Protein AF-A0A0R3Q7Y6-F1 (afdb_monomer)

InterPro domains:
  IPR000421 Coagulation factor 5/8, C-terminal domain [PS50022] (74-168)
  IPR008211 Laminin, N-terminal [PF00055] (46-168)
  IPR008211 Laminin, N-terminal [PS51117] (42-168)
  IPR008211 Laminin, N-terminal [SM00136] (40-168)
  IPR008979 Galactose-binding-like domain superfamily [SSF49785] (91-165)
  IPR050440 Laminin/Netrin Extracellular Matrix [PTHR10574] (34-168)

Foldseek 3Di:
DVVVVVVVVVVVVVVVVVVCQVPPDADPDDPPDDPQADPVRHGDDDDGDDDPLLAQFQKDKPFFAQPVHKAKDWFFDQDPVRDTDIDIDIAHCVDPVRHQDSSLQRYDADPVDRGHTDGHDDPDPPDDMDIDTFSVDDDDDPDDDGDDPGDDDPDDDDDDDPPRPPHD

Mean predicted aligned error: 10.32 Å

Structure (mmCIF, N/CA/C/O backbone):
data_AF-A0A0R3Q7Y6-F1
#
_entry.id   AF-A0A0R3Q7Y6-F1
#
loop_
_atom_site.group_PDB
_atom_site.id
_atom_site.type_symbol
_atom_site.label_atom_id
_atom_site.label_alt_id
_atom_site.label_comp_id
_atom_site.label_asym_id
_atom_site.label_entity_id
_atom_site.label_seq_id
_atom_site.pdbx_PDB_ins_code
_atom_site.Cartn_x
_atom_site.Cartn_y
_atom_site.Cartn_z
_atom_site.occupancy
_atom_site.B_iso_or_equiv
_atom_site.auth_seq_id
_atom_site.auth_comp_id
_atom_site.auth_asym_id
_atom_site.auth_atom_id
_atom_site.pdbx_PDB_model_num
ATOM 1 N N . MET A 1 1 ? 35.903 3.958 21.723 1.00 54.91 1 MET A N 1
ATOM 2 C CA . MET A 1 1 ? 34.934 5.058 21.952 1.00 54.91 1 MET A CA 1
ATOM 3 C C . MET A 1 1 ? 34.131 5.435 20.707 1.00 54.91 1 MET A C 1
ATOM 5 O O . MET A 1 1 ? 32.916 5.461 20.817 1.00 54.91 1 MET A O 1
ATOM 9 N N . TYR A 1 2 ? 34.740 5.643 19.530 1.00 52.66 2 TYR A N 1
ATOM 10 C CA . TYR A 1 2 ? 34.010 6.006 18.296 1.00 52.66 2 TYR A CA 1
ATOM 11 C C . TYR A 1 2 ? 32.929 4.997 17.855 1.00 52.66 2 TYR A C 1
ATOM 13 O O . TYR A 1 2 ? 31.838 5.404 17.480 1.00 52.66 2 TYR A O 1
ATOM 21 N N . SER A 1 3 ? 33.183 3.689 17.977 1.00 63.16 3 SER A N 1
ATOM 22 C CA . SER A 1 3 ? 32.239 2.644 17.533 1.00 63.16 3 SER A CA 1
ATOM 23 C C . SER A 1 3 ? 30.985 2.487 18.405 1.00 63.16 3 SER A C 1
ATOM 25 O O . SER A 1 3 ? 29.992 1.941 17.943 1.00 63.16 3 SER A O 1
ATOM 27 N N . LEU A 1 4 ? 31.024 2.925 19.667 1.00 62.91 4 LEU A N 1
ATOM 28 C CA . LEU A 1 4 ? 29.860 2.888 20.564 1.00 62.91 4 LEU A CA 1
ATOM 29 C C . LEU A 1 4 ? 28.943 4.088 20.308 1.00 62.91 4 LEU A C 1
ATOM 31 O O . LEU A 1 4 ? 27.727 3.946 20.334 1.00 62.91 4 LEU A O 1
ATOM 35 N N . LEU A 1 5 ? 29.539 5.243 19.999 1.00 63.91 5 LEU A N 1
ATOM 36 C CA . LEU A 1 5 ? 28.843 6.490 19.679 1.00 63.91 5 LEU A CA 1
ATOM 37 C C . LEU A 1 5 ? 28.098 6.414 18.340 1.00 63.91 5 LEU A C 1
ATOM 39 O O . LEU A 1 5 ? 26.999 6.942 18.214 1.00 63.91 5 LEU A O 1
ATOM 43 N N . THR A 1 6 ? 28.660 5.721 17.346 1.00 69.81 6 THR A N 1
ATOM 44 C CA . THR A 1 6 ? 27.961 5.466 16.078 1.00 69.81 6 THR A CA 1
ATOM 45 C C . THR A 1 6 ? 26.791 4.505 16.271 1.00 69.81 6 THR A C 1
ATOM 47 O O . THR A 1 6 ? 25.708 4.751 15.745 1.00 69.81 6 THR A O 1
ATOM 50 N N . PHE A 1 7 ? 26.966 3.448 17.068 1.00 68.94 7 PHE A N 1
ATOM 51 C CA . PHE A 1 7 ? 25.918 2.459 17.323 1.00 68.94 7 PHE A CA 1
ATOM 52 C C . PHE A 1 7 ? 24.722 3.059 18.077 1.00 68.94 7 PHE A C 1
ATOM 54 O O . PHE A 1 7 ? 23.573 2.807 17.711 1.00 68.94 7 PHE A O 1
ATOM 61 N N . THR A 1 8 ? 24.971 3.913 19.076 1.00 69.69 8 THR A N 1
ATOM 62 C CA . THR A 1 8 ? 23.905 4.636 19.787 1.00 69.69 8 THR A CA 1
ATOM 63 C C . THR A 1 8 ? 23.196 5.641 18.884 1.00 69.69 8 THR A C 1
ATOM 65 O O . THR A 1 8 ? 21.970 5.717 18.926 1.00 69.69 8 THR A O 1
ATOM 68 N N . LEU A 1 9 ? 23.918 6.352 18.010 1.00 69.62 9 LEU A N 1
ATOM 69 C CA . LEU A 1 9 ? 23.313 7.281 17.050 1.00 69.62 9 LEU A CA 1
ATOM 70 C C . LEU A 1 9 ? 22.391 6.558 16.052 1.00 69.62 9 LEU A C 1
ATOM 72 O O . LEU A 1 9 ? 21.273 7.008 15.811 1.00 69.62 9 LEU A O 1
ATOM 76 N N . PHE A 1 10 ? 22.820 5.407 15.519 1.00 67.88 10 PHE A N 1
ATOM 77 C CA . PHE A 1 10 ? 21.995 4.570 14.639 1.00 67.88 10 PHE A CA 1
ATOM 78 C C . PHE A 1 10 ? 20.748 4.035 15.348 1.00 67.88 10 PHE A C 1
ATOM 80 O O . PHE A 1 10 ? 19.666 4.012 14.759 1.00 67.88 10 PHE A O 1
ATOM 87 N N . PHE A 1 11 ? 20.877 3.630 16.613 1.00 64.50 11 PHE A N 1
ATOM 88 C CA . PHE A 1 11 ? 19.748 3.144 17.402 1.00 64.50 11 PHE A CA 1
ATOM 89 C C . PHE A 1 11 ? 18.738 4.263 17.699 1.00 64.50 11 PHE A C 1
ATOM 91 O O . PHE A 1 11 ? 17.535 4.066 17.531 1.00 64.50 11 PHE A O 1
ATOM 98 N N . LEU A 1 12 ? 19.214 5.466 18.036 1.00 64.12 12 LEU A N 1
ATOM 99 C CA . LEU A 1 12 ? 18.362 6.642 18.232 1.00 64.12 12 LEU A CA 1
ATOM 100 C C . LEU A 1 12 ? 17.659 7.059 16.930 1.00 64.12 12 LEU A C 1
ATOM 102 O O . LEU A 1 12 ? 16.454 7.297 16.950 1.00 64.12 12 LEU A O 1
ATOM 106 N N . LEU A 1 13 ? 18.357 7.062 15.788 1.00 60.53 13 LEU A N 1
ATOM 107 C CA . LEU A 1 13 ? 17.759 7.323 14.468 1.00 60.53 13 LEU A CA 1
ATOM 108 C C . LEU A 1 13 ? 16.671 6.296 14.110 1.00 60.53 13 LEU A C 1
ATOM 110 O O . LEU A 1 13 ? 15.620 6.661 13.582 1.00 60.53 13 LEU A O 1
ATOM 114 N N . ARG A 1 14 ? 16.882 5.013 14.433 1.00 52.78 14 ARG A N 1
ATOM 115 C CA . ARG A 1 14 ? 15.873 3.955 14.251 1.00 52.78 14 ARG A CA 1
ATOM 116 C C . ARG A 1 14 ? 14.644 4.175 15.134 1.00 52.78 14 ARG A C 1
ATOM 118 O O . ARG A 1 14 ? 13.531 4.042 14.633 1.00 52.78 14 ARG A O 1
ATOM 125 N N . ILE A 1 15 ? 14.827 4.548 16.402 1.00 54.66 15 ILE A N 1
ATOM 126 C CA . ILE A 1 15 ? 13.716 4.855 17.320 1.00 54.66 15 ILE A CA 1
ATOM 127 C C . ILE A 1 15 ? 12.915 6.064 16.817 1.00 54.66 15 ILE A C 1
ATOM 129 O O . ILE A 1 15 ? 11.686 6.004 16.774 1.00 54.66 15 ILE A O 1
ATOM 133 N N . TYR A 1 16 ? 13.592 7.123 16.360 1.00 53.59 16 TYR A N 1
ATOM 134 C CA . TYR A 1 16 ? 12.938 8.297 15.771 1.00 53.59 16 TYR A CA 1
ATOM 135 C C . TYR A 1 16 ? 12.108 7.942 14.529 1.00 53.59 16 TYR A C 1
ATOM 137 O O . TYR A 1 16 ? 10.971 8.396 14.403 1.00 53.59 16 TYR A O 1
ATOM 145 N N . HIS A 1 17 ? 12.620 7.083 13.642 1.00 48.47 17 HIS A N 1
ATOM 146 C CA . HIS A 1 17 ? 11.866 6.623 12.471 1.00 48.47 17 HIS A CA 1
ATOM 147 C C . HIS A 1 17 ? 10.625 5.796 12.833 1.00 48.47 17 HIS A C 1
ATOM 149 O O . HIS A 1 17 ? 9.590 5.934 12.180 1.00 48.47 17 HIS A O 1
ATOM 155 N N . ILE A 1 18 ? 10.704 4.965 13.876 1.00 48.53 18 ILE A N 1
ATOM 156 C CA . ILE A 1 18 ? 9.560 4.176 14.357 1.00 48.53 18 ILE A CA 1
ATOM 157 C C . ILE A 1 18 ? 8.479 5.098 14.944 1.00 48.53 18 ILE A C 1
ATOM 159 O O . ILE A 1 18 ? 7.291 4.874 14.706 1.00 48.53 18 ILE A O 1
ATOM 163 N N . TRP A 1 19 ? 8.871 6.159 15.657 1.00 45.19 19 TRP A N 1
ATOM 164 C CA . TRP A 1 19 ? 7.924 7.100 16.264 1.00 45.19 19 TRP A CA 1
ATOM 165 C C . TRP A 1 19 ? 7.267 8.032 15.233 1.00 45.19 19 TRP A C 1
ATOM 167 O O . TRP A 1 19 ? 6.052 8.230 15.268 1.00 45.19 19 TRP A O 1
ATOM 177 N N . ALA A 1 20 ? 8.028 8.511 14.243 1.00 47.47 20 ALA A N 1
ATOM 178 C CA . ALA A 1 20 ? 7.502 9.345 13.158 1.00 47.47 20 ALA A CA 1
ATOM 179 C C . ALA A 1 20 ? 6.447 8.615 12.302 1.00 47.47 20 ALA A C 1
ATOM 181 O O . ALA A 1 20 ? 5.455 9.214 11.890 1.00 47.47 20 ALA A O 1
ATOM 182 N N . ALA A 1 21 ? 6.607 7.304 12.087 1.00 48.41 21 ALA A N 1
ATOM 183 C CA . ALA A 1 21 ? 5.645 6.490 11.339 1.00 48.41 21 ALA A CA 1
ATOM 184 C C . ALA A 1 21 ? 4.344 6.180 12.112 1.00 48.41 21 ALA A C 1
ATOM 186 O O . ALA A 1 21 ? 3.391 5.652 11.526 1.00 48.41 21 ALA A O 1
ATOM 187 N N . TYR A 1 22 ? 4.292 6.454 13.422 1.00 49.88 22 TYR A N 1
ATOM 188 C CA . TYR A 1 22 ? 3.102 6.225 14.250 1.00 49.88 22 TYR A CA 1
ATOM 189 C C . TYR A 1 22 ? 2.121 7.411 14.219 1.00 49.88 22 TYR A C 1
ATOM 191 O O . TYR A 1 22 ? 0.920 7.209 14.378 1.00 49.88 22 TYR A O 1
ATOM 199 N N . PHE A 1 23 ? 2.612 8.628 13.958 1.00 49.25 23 PHE A N 1
ATOM 200 C CA . PHE A 1 23 ? 1.847 9.877 14.091 1.00 49.25 23 PHE A CA 1
ATOM 201 C C . PHE A 1 23 ? 1.345 10.495 12.777 1.00 49.25 23 PHE A C 1
ATOM 203 O O . PHE A 1 23 ? 0.733 11.556 12.809 1.00 49.25 23 PHE A O 1
ATOM 210 N N . SER A 1 24 ? 1.559 9.863 11.621 1.00 52.34 24 SER A N 1
ATOM 211 C CA . SER A 1 24 ? 1.409 10.530 10.317 1.00 52.34 24 SER A CA 1
ATOM 212 C C . SER A 1 24 ? -0.013 10.953 9.911 1.00 52.34 24 SER A C 1
ATOM 214 O O . SER A 1 24 ? -0.153 11.563 8.854 1.00 52.34 24 SER A O 1
ATOM 216 N N . GLN A 1 25 ? -1.065 10.655 10.686 1.00 52.22 25 GLN A N 1
ATOM 217 C CA . GLN A 1 25 ? -2.449 10.890 10.239 1.00 52.22 25 GLN A CA 1
ATOM 218 C C . GLN A 1 25 ? -3.497 11.211 11.303 1.00 52.22 25 GLN A C 1
ATOM 220 O O . GLN A 1 25 ? -4.661 11.402 10.953 1.00 52.22 25 GLN A O 1
ATOM 225 N N . PHE A 1 26 ? -3.143 11.270 12.583 1.00 55.66 26 PHE A N 1
ATOM 226 C CA . PHE A 1 26 ? -4.109 11.768 13.557 1.00 55.66 26 PHE A CA 1
ATOM 227 C C . PHE A 1 26 ? -4.211 13.282 13.393 1.00 55.66 26 PHE A C 1
ATOM 229 O O . PHE A 1 26 ? -3.189 13.946 13.211 1.00 55.66 26 PHE A O 1
ATOM 236 N N . SER A 1 27 ? -5.433 13.820 13.427 1.00 50.53 27 SER A N 1
ATOM 237 C CA . SER A 1 27 ? -5.643 15.259 13.560 1.00 50.53 27 SER A CA 1
ATOM 238 C C . SER A 1 27 ? -4.755 15.756 14.705 1.00 50.53 27 SER A C 1
ATOM 240 O O . SER A 1 27 ? -4.971 15.399 15.858 1.00 50.53 27 SER A O 1
ATOM 242 N N . LEU A 1 28 ? -3.727 16.553 14.393 1.00 50.31 28 LEU A N 1
ATOM 243 C CA . LEU A 1 28 ? -2.835 17.166 15.390 1.00 50.31 28 LEU A CA 1
ATOM 244 C C . LEU A 1 28 ? -3.565 18.210 16.250 1.00 50.31 28 LEU A C 1
ATOM 246 O O . LEU A 1 28 ? -2.952 18.868 17.087 1.00 50.31 28 LEU A O 1
ATOM 250 N N . ARG A 1 29 ? -4.866 18.405 16.015 1.00 55.75 29 ARG A N 1
ATOM 251 C CA . ARG A 1 29 ? -5.709 19.290 16.794 1.00 55.75 29 ARG A CA 1
ATOM 252 C C . ARG A 1 29 ? -6.294 18.486 17.943 1.00 55.75 29 ARG A C 1
ATOM 254 O O . ARG A 1 29 ? -7.242 17.726 17.757 1.00 55.75 29 ARG A O 1
ATOM 261 N N . GLU A 1 30 ? -5.683 18.648 19.107 1.00 63.03 30 GLU A N 1
ATOM 262 C CA . GLU A 1 30 ? -6.223 18.137 20.358 1.00 63.03 30 GLU A CA 1
ATOM 263 C C . GLU A 1 30 ? -7.630 18.732 20.538 1.00 63.03 30 GLU A C 1
ATOM 265 O O . GLU A 1 30 ? -7.797 19.953 20.411 1.00 63.03 30 GLU A O 1
ATOM 270 N N . PRO A 1 31 ? -8.670 17.899 20.698 1.00 67.50 31 PRO A N 1
ATOM 271 C CA . PRO A 1 31 ? -10.012 18.415 20.887 1.00 67.50 31 PRO A CA 1
ATOM 272 C C . PRO A 1 31 ? -10.058 19.171 22.218 1.00 67.50 31 PRO A C 1
ATOM 274 O O . PRO A 1 31 ? -9.516 18.708 23.217 1.00 67.50 31 PRO A O 1
ATOM 277 N N . GLU A 1 32 ? -10.711 20.336 22.239 1.00 73.75 32 GLU A N 1
ATOM 278 C CA . GLU A 1 32 ? -10.824 21.156 23.459 1.00 73.75 32 GLU A CA 1
ATOM 279 C C . GLU A 1 32 ? -11.538 20.417 24.607 1.00 73.75 32 GLU A C 1
ATOM 281 O O . GLU A 1 32 ? -11.376 20.771 25.771 1.00 73.75 32 GLU A O 1
ATOM 286 N N . HIS A 1 33 ? -12.319 19.382 24.278 1.00 83.75 33 HIS A N 1
ATOM 287 C CA . HIS A 1 33 ? -13.036 18.521 25.214 1.00 83.75 33 HIS A CA 1
ATOM 288 C C . HIS A 1 33 ? -12.970 17.058 24.759 1.00 83.75 33 HIS A C 1
ATOM 290 O O . HIS A 1 33 ? -12.965 16.782 23.558 1.00 83.75 33 HIS A O 1
ATOM 296 N N . ASP A 1 34 ? -12.953 16.120 25.706 1.00 90.19 34 ASP A N 1
ATOM 297 C CA . ASP A 1 34 ? -12.916 14.685 25.409 1.00 90.19 34 ASP A CA 1
ATOM 298 C C . ASP A 1 34 ? -14.223 14.241 24.711 1.00 90.19 34 ASP A C 1
ATOM 300 O O . ASP A 1 34 ? -15.291 14.276 25.332 1.00 90.19 34 ASP A O 1
ATOM 304 N N . PRO A 1 35 ? -14.175 13.780 23.443 1.00 91.56 35 PRO A N 1
ATOM 305 C CA . PRO A 1 35 ? -15.365 13.365 22.700 1.00 91.56 35 PRO A CA 1
ATOM 306 C C . PRO A 1 35 ? -16.051 12.119 23.282 1.00 91.56 35 PRO A C 1
ATOM 308 O O . PRO A 1 35 ? -17.143 11.759 22.838 1.00 91.56 35 PRO A O 1
ATOM 311 N N . CYS A 1 36 ? -15.433 11.434 24.246 1.00 94.88 36 CYS A N 1
ATOM 312 C CA . CYS A 1 36 ? -16.008 10.286 24.939 1.00 94.88 36 CYS A CA 1
ATOM 313 C C . CYS A 1 36 ? -16.919 10.676 26.119 1.00 94.88 36 CYS A C 1
ATOM 315 O O . CYS A 1 36 ? -17.521 9.787 26.726 1.00 94.88 36 CYS A O 1
ATOM 317 N N . TYR A 1 37 ? -17.071 11.970 26.432 1.00 95.31 37 TYR A N 1
ATOM 318 C CA . TYR A 1 37 ? -17.952 12.457 27.499 1.00 95.31 37 TYR A CA 1
ATOM 319 C C . TYR A 1 37 ? -18.848 13.605 27.027 1.00 95.31 37 TYR A C 1
ATOM 321 O O . TYR A 1 37 ? -18.414 14.496 26.301 1.00 95.31 37 TYR A O 1
ATOM 329 N N . ASP A 1 38 ? -20.104 13.624 27.477 1.00 93.00 38 ASP A N 1
ATOM 330 C CA . ASP A 1 38 ? -20.989 14.775 27.267 1.00 93.00 38 ASP A CA 1
ATOM 331 C C . ASP A 1 38 ? -20.629 15.965 28.190 1.00 93.00 38 ASP A C 1
ATOM 333 O O . ASP A 1 38 ? -19.785 15.860 29.080 1.00 93.00 38 ASP A O 1
ATOM 337 N N . ASN A 1 39 ? -21.300 17.111 28.016 1.00 92.19 39 ASN A N 1
ATOM 338 C CA . ASN A 1 39 ? -21.067 18.316 28.833 1.00 92.19 39 ASN A CA 1
ATOM 339 C C . ASN A 1 39 ? -21.390 18.128 30.329 1.00 92.19 39 ASN A C 1
ATOM 341 O O . ASN A 1 39 ? -20.996 18.953 31.150 1.00 92.19 39 ASN A O 1
ATOM 345 N N . ALA A 1 40 ? -22.140 17.081 30.688 1.00 94.38 40 ALA A N 1
ATOM 346 C CA . ALA A 1 40 ? -22.460 16.732 32.069 1.00 94.38 40 ALA A CA 1
ATOM 347 C C . ALA A 1 40 ? -21.468 15.707 32.657 1.00 94.38 40 ALA A C 1
ATOM 349 O O . ALA A 1 40 ? -21.659 15.260 33.788 1.00 94.38 40 ALA A O 1
ATOM 350 N N . GLY A 1 41 ? -20.431 15.320 31.903 1.00 92.94 41 GLY A N 1
ATOM 351 C CA . GLY A 1 41 ? -19.428 14.339 32.313 1.00 92.94 41 GLY A CA 1
ATOM 352 C C . GLY A 1 41 ? -19.900 12.886 32.230 1.00 92.94 41 GLY A C 1
ATOM 353 O O . GLY A 1 41 ? -19.272 12.009 32.823 1.00 92.94 41 GLY A O 1
ATOM 354 N N . ARG A 1 42 ? -21.003 12.592 31.529 1.00 96.38 42 ARG A N 1
ATOM 355 C CA . ARG A 1 42 ? -21.475 11.212 31.340 1.00 96.38 42 ARG A CA 1
ATOM 356 C C . ARG A 1 42 ? -20.769 10.567 30.145 1.00 96.38 42 ARG A C 1
ATOM 358 O O . ARG A 1 42 ? -20.631 11.224 29.112 1.00 96.38 42 ARG A O 1
ATOM 365 N N . PRO A 1 43 ? -20.362 9.289 30.249 1.00 96.38 43 PRO A N 1
ATOM 366 C CA . PRO A 1 43 ? -19.679 8.601 29.161 1.00 96.38 43 PRO A CA 1
ATOM 367 C C . PRO A 1 43 ? -20.621 8.367 27.973 1.00 96.38 43 PRO A C 1
ATOM 369 O O . PRO A 1 43 ? -21.760 7.924 28.143 1.00 96.38 43 PRO A O 1
ATOM 372 N N . ILE A 1 44 ? -20.121 8.623 26.767 1.00 96.56 44 ILE A N 1
ATOM 373 C CA . ILE A 1 44 ? -20.800 8.393 25.487 1.00 96.56 44 ILE A CA 1
ATOM 374 C C . ILE A 1 44 ? -19.904 7.583 24.540 1.00 96.56 44 ILE A C 1
ATOM 376 O O . ILE A 1 44 ? -18.691 7.490 24.721 1.00 96.56 44 ILE A O 1
ATOM 380 N N . ARG A 1 45 ? -20.495 6.961 23.511 1.00 94.94 45 ARG A N 1
ATOM 381 C CA . ARG A 1 45 ? -19.724 6.224 22.500 1.00 94.94 45 ARG A CA 1
ATOM 382 C C . ARG A 1 45 ? -18.924 7.206 21.642 1.00 94.94 45 ARG A C 1
ATOM 384 O O . ARG A 1 45 ? -19.504 7.926 20.838 1.00 94.94 45 ARG A O 1
ATOM 391 N N . CYS A 1 46 ? -17.605 7.130 21.740 1.00 93.25 46 CYS A N 1
ATOM 392 C CA . CYS A 1 46 ? -16.666 7.759 20.821 1.00 93.25 46 CYS A CA 1
ATOM 393 C C . CYS A 1 46 ? -16.078 6.708 19.866 1.00 93.25 46 CYS A C 1
ATOM 395 O O . CYS A 1 46 ? -15.921 5.536 20.219 1.00 93.25 46 CYS A O 1
ATOM 397 N N . VAL A 1 47 ? -15.778 7.112 18.635 1.00 91.94 47 VAL A N 1
ATOM 398 C CA . VAL A 1 47 ? -15.052 6.299 17.651 1.00 91.94 47 VAL A CA 1
ATOM 399 C C . VAL A 1 47 ? -13.923 7.147 17.070 1.00 91.94 47 VAL A C 1
ATOM 401 O O . VAL A 1 47 ? -14.102 8.358 16.950 1.00 91.94 47 VAL A O 1
ATOM 404 N N . PRO A 1 48 ? -12.764 6.556 16.736 1.00 91.31 48 PRO A N 1
ATOM 405 C CA . PRO A 1 48 ? -11.696 7.297 16.078 1.00 91.31 48 PRO A CA 1
ATOM 406 C C . PRO A 1 48 ? -12.131 7.844 14.716 1.00 91.31 48 PRO A C 1
ATOM 408 O O . PRO A 1 48 ? -13.029 7.293 14.075 1.00 91.31 48 PRO A O 1
ATOM 411 N N . ASP A 1 49 ? -11.429 8.875 14.254 1.00 90.69 49 ASP A N 1
ATOM 412 C CA . ASP A 1 49 ? -11.642 9.450 12.930 1.00 90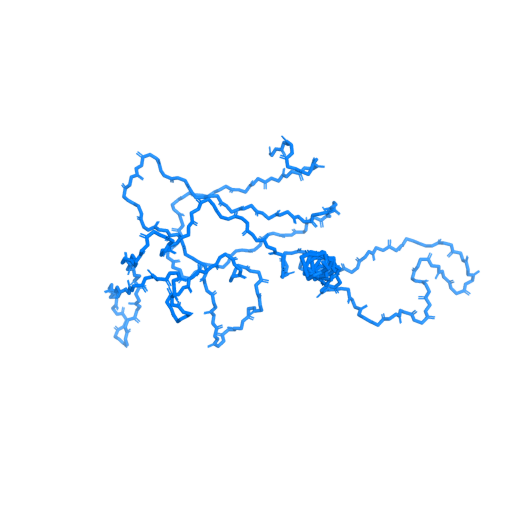.69 49 ASP A CA 1
ATOM 413 C C . ASP A 1 49 ? -11.411 8.434 11.805 1.00 90.69 49 ASP A C 1
ATOM 415 O O . ASP A 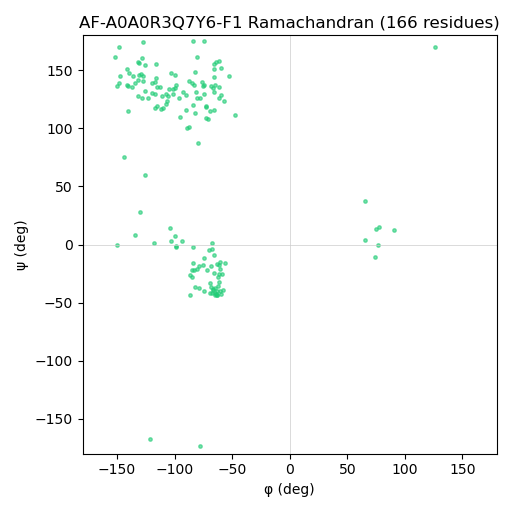1 49 ? -10.590 7.512 11.896 1.00 90.69 49 ASP A O 1
ATOM 419 N N . PHE A 1 50 ? -12.113 8.655 10.696 1.00 93.38 50 PHE A N 1
ATOM 420 C CA . PHE A 1 50 ? -11.895 7.920 9.461 1.00 93.38 50 PHE A CA 1
ATOM 421 C C . PHE A 1 50 ? -10.578 8.360 8.806 1.00 9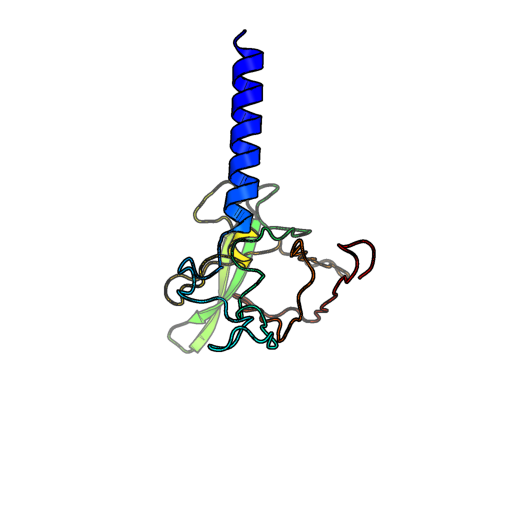3.38 50 PHE A C 1
ATOM 423 O O . PHE A 1 50 ? -10.424 9.524 8.435 1.00 93.38 50 PHE A O 1
ATOM 430 N N . ILE A 1 51 ? -9.635 7.428 8.634 1.00 94.62 51 ILE A N 1
ATOM 431 C CA . ILE A 1 51 ? -8.308 7.707 8.066 1.00 94.62 51 ILE A CA 1
ATOM 432 C C . ILE A 1 51 ? -7.929 6.716 6.965 1.00 94.62 51 ILE A C 1
ATOM 434 O O . ILE A 1 51 ? -8.376 5.569 6.947 1.00 94.62 51 ILE A O 1
ATOM 438 N N . ASN A 1 52 ? -7.015 7.129 6.083 1.00 95.56 52 ASN A N 1
ATOM 439 C CA . ASN A 1 52 ? -6.343 6.206 5.171 1.00 95.56 52 ASN A CA 1
ATOM 440 C C . ASN A 1 52 ? -5.208 5.472 5.897 1.00 95.56 52 ASN A C 1
ATOM 442 O O . ASN A 1 52 ? -4.058 5.884 5.795 1.00 95.56 52 ASN A O 1
ATOM 446 N N . ALA A 1 53 ? -5.520 4.352 6.549 1.00 96.19 53 ALA A N 1
ATOM 447 C CA . ALA A 1 53 ? -4.571 3.569 7.346 1.00 96.19 53 ALA A CA 1
ATOM 448 C C . ALA A 1 53 ? -3.297 3.098 6.602 1.00 96.19 53 ALA A C 1
ATOM 450 O O . ALA A 1 53 ? -2.339 2.680 7.258 1.00 96.19 53 ALA A O 1
ATOM 451 N N . ALA A 1 54 ? -3.276 3.141 5.264 1.00 96.75 54 ALA A N 1
ATOM 452 C CA . ALA A 1 54 ? -2.123 2.773 4.446 1.00 96.75 54 ALA A CA 1
ATOM 453 C C . ALA A 1 54 ? -1.116 3.916 4.244 1.00 96.75 54 ALA A C 1
ATOM 455 O O . ALA A 1 54 ? 0.044 3.656 3.941 1.00 96.75 54 ALA A O 1
ATOM 456 N N . PHE A 1 55 ? -1.529 5.174 4.397 1.00 96.12 55 PHE A N 1
ATOM 457 C CA . PHE A 1 55 ? -0.708 6.327 4.031 1.00 96.12 55 PHE A CA 1
ATOM 458 C C . PHE A 1 55 ? 0.620 6.382 4.800 1.00 96.12 55 PHE A C 1
ATOM 460 O O . PHE A 1 55 ? 0.666 6.309 6.033 1.00 96.12 55 PHE A O 1
ATOM 467 N N . GLY A 1 56 ? 1.713 6.528 4.056 1.00 95.00 56 GLY A N 1
ATOM 468 C CA . GLY A 1 56 ? 3.080 6.559 4.569 1.00 95.00 56 GLY A CA 1
ATOM 469 C C . GLY A 1 56 ? 3.561 5.245 5.195 1.00 95.00 56 GLY A C 1
ATOM 470 O O . GLY A 1 56 ? 4.668 5.212 5.737 1.00 95.00 56 GLY A O 1
ATOM 471 N N . LYS A 1 57 ? 2.767 4.166 5.162 1.00 95.88 57 LYS A N 1
ATOM 472 C CA . LYS A 1 57 ? 3.179 2.864 5.691 1.00 95.88 57 LYS A CA 1
ATOM 473 C C . LYS A 1 57 ? 4.008 2.108 4.653 1.00 95.88 57 LYS A C 1
ATOM 475 O O . LYS A 1 57 ? 3.635 2.068 3.488 1.00 95.88 57 LYS A O 1
ATOM 480 N N . PRO A 1 58 ? 5.105 1.453 5.059 1.00 96.81 58 PRO A N 1
ATOM 481 C CA . PRO A 1 58 ? 5.893 0.660 4.131 1.00 96.81 58 PRO A CA 1
ATOM 482 C C . PRO A 1 58 ? 5.086 -0.544 3.631 1.00 96.81 58 PRO A C 1
ATOM 484 O O . PRO A 1 58 ? 4.513 -1.294 4.426 1.00 96.81 58 PRO A O 1
ATOM 487 N N . VAL A 1 59 ? 5.089 -0.740 2.314 1.00 98.06 59 VAL A N 1
ATOM 488 C CA . VAL A 1 59 ? 4.555 -1.936 1.656 1.00 98.06 59 VAL A CA 1
ATOM 489 C C . VAL A 1 59 ? 5.716 -2.845 1.276 1.00 98.06 59 VAL A C 1
ATOM 491 O O . VAL A 1 59 ? 6.679 -2.404 0.646 1.00 98.06 59 VAL A O 1
ATOM 494 N N . THR A 1 60 ? 5.622 -4.121 1.637 1.00 97.88 60 THR A N 1
ATOM 495 C CA . THR A 1 60 ? 6.567 -5.150 1.195 1.00 97.88 60 THR A CA 1
ATOM 496 C C . THR A 1 60 ? 6.049 -5.763 -0.097 1.00 97.88 60 THR A C 1
ATOM 498 O O . THR A 1 60 ? 4.996 -6.395 -0.095 1.00 97.88 60 THR A O 1
ATOM 501 N N . ALA A 1 61 ? 6.789 -5.592 -1.188 1.00 97.62 61 ALA A N 1
ATOM 502 C CA . ALA A 1 61 ? 6.498 -6.230 -2.466 1.00 97.62 61 ALA A CA 1
ATOM 503 C C . ALA A 1 61 ? 7.382 -7.473 -2.650 1.00 97.62 61 ALA A C 1
ATOM 505 O O . ALA A 1 61 ? 8.579 -7.408 -2.366 1.00 97.62 61 ALA A O 1
ATOM 506 N N . SER A 1 62 ? 6.830 -8.586 -3.146 1.00 96.25 62 SER A N 1
ATOM 507 C CA . SER A 1 62 ? 7.640 -9.772 -3.487 1.00 96.25 62 SER A CA 1
ATOM 508 C C . SER A 1 62 ? 8.597 -9.522 -4.648 1.00 96.25 62 SER A C 1
ATOM 510 O O . SER A 1 62 ? 9.607 -10.207 -4.781 1.00 96.25 62 SER A O 1
ATOM 512 N N . ASN A 1 63 ? 8.273 -8.547 -5.493 1.00 94.88 63 ASN A N 1
ATOM 513 C CA . ASN A 1 63 ? 9.048 -8.189 -6.660 1.00 94.88 63 ASN A CA 1
ATOM 514 C C . ASN A 1 63 ? 8.938 -6.679 -6.912 1.00 94.88 63 ASN A C 1
ATOM 516 O O . ASN A 1 63 ? 7.920 -6.058 -6.617 1.00 94.88 63 ASN A O 1
ATOM 520 N N . THR A 1 64 ? 10.000 -6.050 -7.399 1.00 96.06 64 THR A N 1
ATOM 521 C CA . THR A 1 64 ? 10.009 -4.643 -7.823 1.00 96.06 64 THR A CA 1
ATOM 522 C C . THR A 1 64 ? 11.034 -4.515 -8.937 1.00 96.06 64 THR A C 1
ATOM 524 O O . THR A 1 64 ? 12.117 -5.094 -8.831 1.00 96.06 64 THR A O 1
ATOM 527 N N . CYS A 1 65 ? 10.698 -3.788 -9.998 1.00 95.50 65 CYS A N 1
ATOM 528 C CA . CYS A 1 65 ? 11.575 -3.680 -11.157 1.00 95.50 65 CYS A CA 1
ATOM 529 C C . CY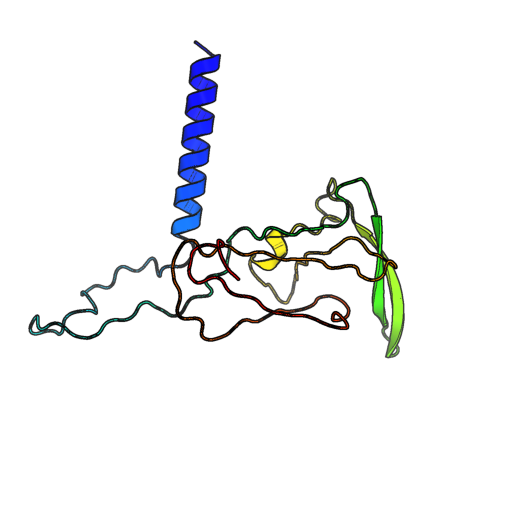S A 1 65 ? 12.900 -2.978 -10.823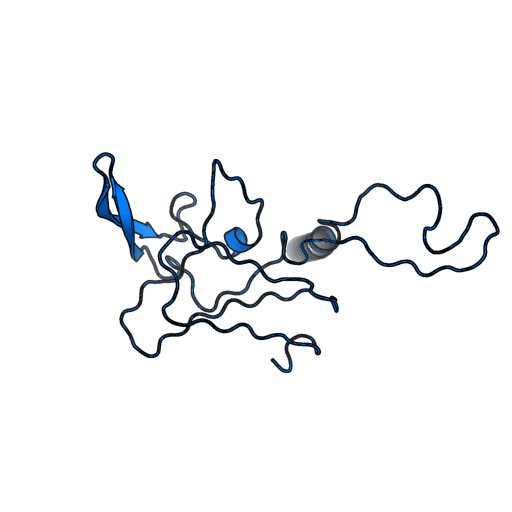 1.00 95.50 65 CYS A C 1
ATOM 531 O O . CYS A 1 65 ? 13.005 -2.217 -9.853 1.00 95.50 65 CYS A O 1
ATOM 533 N N . GLY A 1 66 ? 13.929 -3.237 -11.628 1.00 95.38 66 GLY A N 1
ATOM 534 C CA . GLY A 1 66 ? 15.207 -2.531 -11.532 1.00 95.38 66 GLY A CA 1
ATOM 535 C C . GLY A 1 66 ? 16.121 -2.970 -10.379 1.00 95.38 66 GLY A C 1
ATOM 536 O O . GLY A 1 66 ? 17.208 -2.415 -10.234 1.00 95.38 66 GLY A O 1
ATOM 537 N N . GLN A 1 67 ? 15.713 -3.937 -9.540 1.00 93.25 67 GLN A N 1
ATOM 538 C CA . GLN A 1 67 ? 16.486 -4.370 -8.361 1.00 93.25 67 GLN A CA 1
ATOM 539 C C . GLN A 1 67 ? 17.777 -5.126 -8.708 1.00 93.25 67 GLN A C 1
ATOM 541 O O . GLN A 1 67 ? 18.764 -5.011 -7.984 1.00 93.25 67 GLN A O 1
ATOM 546 N N . TYR A 1 68 ? 17.778 -5.887 -9.805 1.00 92.69 68 TYR A N 1
ATOM 547 C CA . TYR A 1 68 ? 18.922 -6.695 -10.258 1.00 92.69 68 TYR A CA 1
ATOM 548 C C . TYR A 1 68 ? 19.659 -6.074 -11.455 1.00 92.69 68 TYR A C 1
ATOM 550 O O . TYR A 1 68 ? 20.465 -6.737 -12.106 1.00 92.69 68 TYR A O 1
ATOM 558 N N . GLY A 1 69 ? 19.384 -4.802 -11.740 1.00 93.19 69 GLY A N 1
ATOM 559 C CA . GLY A 1 69 ? 19.884 -4.066 -12.897 1.00 93.19 69 GLY A CA 1
ATOM 560 C C . GLY A 1 69 ? 18.744 -3.433 -13.700 1.00 93.19 69 GLY A C 1
ATOM 561 O O . GLY A 1 69 ? 17.579 -3.726 -13.427 1.00 93.19 69 GLY A O 1
ATOM 562 N N . PRO A 1 70 ? 19.059 -2.562 -14.675 1.00 95.00 70 PRO A N 1
ATOM 563 C CA . PRO A 1 70 ? 18.047 -1.881 -15.472 1.00 95.00 70 PRO A CA 1
ATOM 564 C C . PRO A 1 70 ? 17.189 -2.875 -16.263 1.00 95.00 70 PRO A C 1
ATOM 566 O O . PRO A 1 70 ? 17.720 -3.675 -17.036 1.00 95.00 70 PRO A O 1
ATOM 569 N N . SER A 1 71 ? 15.869 -2.799 -16.108 1.00 93.88 71 SER A N 1
ATOM 570 C CA . SER A 1 71 ? 14.912 -3.650 -16.812 1.00 93.88 71 SER A CA 1
ATOM 571 C C . SER A 1 71 ? 13.995 -2.864 -17.736 1.00 93.88 71 SER A C 1
ATOM 573 O O . SER A 1 71 ? 13.598 -1.735 -17.457 1.00 93.88 71 SER A O 1
ATOM 575 N N . ARG A 1 72 ? 13.667 -3.446 -18.893 1.00 92.69 72 ARG A N 1
ATOM 576 C CA . ARG A 1 72 ? 12.809 -2.805 -19.897 1.00 92.69 72 ARG A CA 1
ATOM 577 C C . ARG A 1 72 ? 11.355 -3.164 -19.631 1.00 92.69 72 ARG A C 1
ATOM 579 O O . ARG A 1 72 ? 11.026 -4.343 -19.589 1.00 92.69 72 ARG A O 1
ATOM 586 N N . TYR A 1 73 ? 10.486 -2.165 -19.556 1.00 90.88 73 TYR A N 1
ATOM 587 C CA . TYR A 1 73 ? 9.037 -2.358 -19.500 1.00 90.88 73 TYR A CA 1
ATOM 588 C C . TYR A 1 73 ? 8.351 -1.555 -20.601 1.00 90.88 73 TYR A C 1
ATOM 590 O O . TYR A 1 73 ? 8.877 -0.539 -21.054 1.00 90.88 73 TYR A O 1
ATOM 598 N N . CYS A 1 74 ? 7.170 -1.998 -21.019 1.00 89.56 74 CYS A N 1
ATOM 599 C CA . CYS A 1 74 ? 6.375 -1.331 -22.042 1.00 89.56 74 CYS A CA 1
ATOM 600 C C . CYS A 1 74 ? 4.954 -1.088 -21.533 1.00 89.56 74 CYS A C 1
ATOM 602 O O . CYS A 1 74 ? 4.386 -1.924 -20.828 1.00 89.56 74 CYS A O 1
ATOM 604 N N . SER A 1 75 ? 4.389 0.072 -21.860 1.00 87.50 75 SER A N 1
ATOM 605 C CA . SER A 1 75 ? 3.003 0.419 -21.555 1.00 87.50 75 SER A CA 1
ATOM 606 C C . SER A 1 75 ? 2.296 0.923 -22.805 1.00 87.50 75 SER A C 1
ATOM 608 O O . SER A 1 75 ? 2.898 1.550 -23.673 1.00 87.50 75 SER A O 1
ATOM 610 N N . LEU A 1 76 ? 1.002 0.630 -22.911 1.00 86.75 76 LEU A N 1
ATOM 611 C CA . LEU A 1 76 ? 0.179 1.139 -24.001 1.00 86.75 76 LEU A CA 1
ATOM 612 C C . LEU A 1 76 ? -0.305 2.536 -23.625 1.00 86.75 76 LEU A C 1
ATOM 614 O O . LEU A 1 76 ? -0.991 2.699 -22.614 1.00 86.75 76 LEU A O 1
ATOM 618 N N . ARG A 1 77 ? 0.049 3.532 -24.430 1.00 84.31 77 ARG A N 1
ATOM 619 C CA . ARG A 1 77 ? -0.389 4.920 -24.277 1.00 84.31 77 ARG A CA 1
ATOM 620 C C . ARG A 1 77 ? -1.199 5.321 -25.499 1.00 84.31 77 ARG A C 1
ATOM 622 O O . ARG A 1 77 ? -0.853 4.972 -26.619 1.00 84.31 77 ARG A O 1
ATOM 629 N N . GLU A 1 78 ? -2.273 6.060 -25.278 1.00 85.06 78 GLU A N 1
ATOM 630 C CA . GLU A 1 78 ? -3.043 6.651 -26.366 1.00 85.06 78 GLU A CA 1
ATOM 631 C C . GLU A 1 78 ? -2.307 7.893 -26.882 1.00 85.06 78 GLU A C 1
ATOM 633 O O . GLU A 1 78 ? -1.927 8.772 -26.100 1.00 85.06 78 GLU A O 1
ATOM 638 N N . ASN A 1 79 ? -2.049 7.947 -28.187 1.00 83.81 79 ASN A N 1
ATOM 639 C CA . ASN A 1 79 ? -1.430 9.110 -28.812 1.00 83.81 79 ASN A CA 1
ATOM 640 C C . ASN A 1 79 ? -2.473 10.194 -29.152 1.00 83.81 79 ASN A C 1
ATOM 642 O O . ASN A 1 79 ? -3.677 9.999 -29.005 1.00 83.81 79 ASN A O 1
ATOM 646 N N . ALA A 1 80 ? -2.023 11.353 -29.644 1.00 85.56 80 ALA A N 1
ATOM 647 C CA . ALA A 1 80 ? -2.898 12.491 -29.962 1.00 85.56 80 ALA A CA 1
ATOM 648 C C . ALA A 1 80 ? -3.973 12.198 -31.033 1.00 85.56 80 ALA A C 1
ATOM 650 O O . ALA A 1 80 ? -4.909 12.978 -31.189 1.00 85.56 80 ALA A O 1
ATOM 651 N N . MET A 1 81 ? -3.835 11.095 -31.775 1.00 85.56 81 MET A N 1
ATOM 652 C CA . MET A 1 81 ? -4.782 10.646 -32.800 1.00 85.56 81 MET A CA 1
ATOM 653 C C . MET A 1 81 ? -5.726 9.545 -32.288 1.00 85.56 81 MET A C 1
ATOM 655 O O . MET A 1 81 ? -6.462 8.967 -33.085 1.00 85.56 81 MET A O 1
ATOM 659 N N . GLY A 1 82 ? -5.700 9.230 -30.988 1.00 85.19 82 GLY A N 1
ATOM 660 C CA . GLY A 1 82 ? -6.513 8.168 -30.389 1.00 85.19 82 GLY A CA 1
ATOM 661 C C . GLY A 1 82 ? -6.020 6.751 -30.699 1.00 85.19 82 GLY A C 1
ATOM 662 O O . GLY A 1 82 ? -6.743 5.775 -30.506 1.00 85.19 82 GLY A O 1
ATOM 663 N N . VAL A 1 83 ? -4.801 6.611 -31.228 1.00 89.38 83 VAL A N 1
ATOM 664 C CA . VAL A 1 83 ? -4.206 5.309 -31.544 1.00 89.38 83 VAL A CA 1
ATOM 665 C C . VAL A 1 83 ? -3.387 4.837 -30.348 1.00 89.38 83 VAL A C 1
ATOM 667 O O . VAL A 1 83 ? -2.561 5.577 -29.814 1.00 89.38 83 VAL A O 1
ATOM 670 N N . MET A 1 84 ? -3.607 3.588 -29.937 1.00 85.25 84 MET A N 1
ATOM 671 C CA . MET A 1 84 ? -2.834 2.948 -28.874 1.00 85.25 84 MET A CA 1
ATOM 672 C C . MET A 1 84 ? -1.428 2.612 -29.377 1.00 85.25 84 MET A C 1
ATOM 674 O O . MET A 1 84 ? -1.270 1.809 -30.296 1.00 85.25 84 MET A O 1
ATOM 678 N N . GLU A 1 85 ? -0.415 3.203 -28.756 1.00 90.06 85 GLU A N 1
ATOM 679 C CA . GLU A 1 85 ? 0.999 3.000 -29.056 1.00 90.06 85 GLU A CA 1
ATOM 680 C C . GLU A 1 85 ? 1.704 2.347 -27.864 1.00 90.06 85 GLU A C 1
ATOM 682 O O . GLU A 1 85 ? 1.505 2.732 -26.710 1.00 90.06 85 GLU A O 1
ATOM 687 N N . GLU A 1 86 ? 2.536 1.344 -28.134 1.00 89.06 86 GLU A N 1
ATOM 688 C CA . GLU A 1 86 ? 3.378 0.731 -27.113 1.00 89.06 86 GLU A CA 1
ATOM 689 C C . GLU A 1 86 ? 4.642 1.571 -26.902 1.00 89.06 86 GLU A C 1
ATOM 691 O O . GLU A 1 86 ? 5.505 1.666 -27.774 1.00 89.06 86 GLU A O 1
ATOM 696 N N . VAL A 1 87 ? 4.762 2.172 -25.718 1.00 90.44 87 VAL A N 1
ATOM 697 C CA . VAL A 1 87 ? 5.916 2.978 -25.321 1.00 90.44 87 VAL A CA 1
ATOM 698 C C . VAL A 1 87 ? 6.727 2.206 -24.293 1.00 90.44 87 VAL A C 1
ATOM 700 O O . VAL A 1 87 ? 6.232 1.866 -23.219 1.00 90.44 87 VAL A O 1
ATOM 703 N N . CYS A 1 88 ? 7.996 1.957 -24.610 1.00 91.62 88 CYS A N 1
ATOM 704 C CA . CYS A 1 88 ? 8.900 1.224 -23.734 1.00 91.62 88 CYS A CA 1
ATOM 705 C C . CYS A 1 88 ? 9.892 2.151 -23.036 1.00 91.62 88 CYS A C 1
ATOM 707 O O . CYS A 1 88 ? 10.530 2.984 -23.676 1.00 91.62 88 CYS A O 1
ATOM 709 N N . ASN A 1 89 ? 10.061 1.949 -21.734 1.00 92.69 89 ASN A N 1
ATOM 710 C CA . ASN A 1 89 ? 10.991 2.680 -20.883 1.00 92.69 89 ASN A CA 1
ATOM 711 C C . ASN A 1 89 ? 11.883 1.700 -20.108 1.00 92.69 89 ASN A C 1
ATOM 713 O O . ASN A 1 89 ? 11.712 0.480 -20.171 1.00 92.69 89 ASN A O 1
ATOM 717 N N . ILE A 1 90 ? 12.858 2.252 -19.390 1.00 95.00 90 ILE A N 1
ATOM 718 C CA . ILE A 1 90 ? 13.764 1.501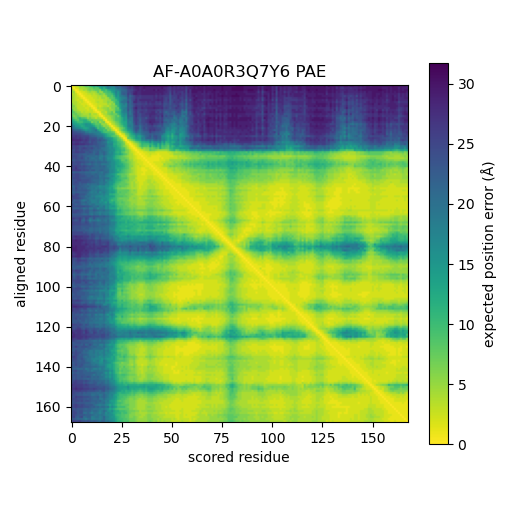 -18.523 1.00 95.00 90 ILE A CA 1
ATOM 719 C C . ILE A 1 90 ? 13.383 1.789 -17.073 1.00 95.00 90 ILE A C 1
ATOM 721 O O . ILE A 1 90 ? 13.249 2.953 -16.694 1.00 95.00 90 ILE A O 1
ATOM 725 N N . CYS A 1 91 ? 13.218 0.731 -16.286 1.00 95.94 91 CYS A N 1
ATOM 726 C CA . CYS A 1 91 ? 13.156 0.782 -14.838 1.00 95.94 91 CYS A CA 1
ATOM 727 C C . CYS A 1 91 ? 14.539 0.481 -14.264 1.00 95.94 91 CYS A C 1
ATOM 729 O O . CYS A 1 91 ? 15.134 -0.550 -14.566 1.00 95.94 91 CYS A O 1
ATOM 731 N N . ASP A 1 92 ? 15.044 1.371 -13.422 1.00 96.62 92 ASP A N 1
ATOM 732 C CA . ASP A 1 92 ? 16.341 1.214 -12.773 1.00 96.62 92 ASP A CA 1
ATOM 733 C C . ASP A 1 92 ? 16.238 1.693 -11.325 1.00 96.62 92 ASP A C 1
ATOM 735 O O . ASP A 1 92 ? 16.012 2.876 -11.063 1.00 96.62 92 ASP A O 1
ATOM 739 N N . ALA A 1 93 ? 16.410 0.773 -10.370 1.00 95.94 93 ALA A N 1
ATOM 740 C CA . ALA A 1 93 ? 16.316 1.092 -8.948 1.00 95.94 93 ALA A CA 1
ATOM 741 C C . ALA A 1 93 ? 17.470 1.986 -8.461 1.00 95.94 93 ALA A C 1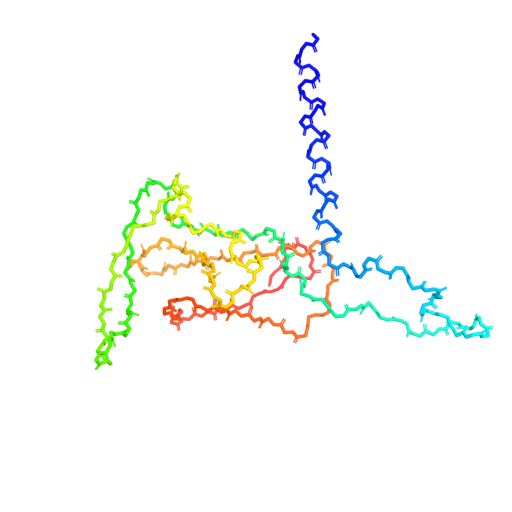
ATOM 743 O O . ALA A 1 93 ? 17.344 2.622 -7.413 1.00 95.94 93 ALA A O 1
ATOM 744 N N . SER A 1 94 ? 18.578 2.062 -9.208 1.00 95.69 94 SER A N 1
ATOM 745 C CA . SER A 1 94 ? 19.705 2.947 -8.897 1.00 95.69 94 SER A CA 1
ATOM 746 C C . SER A 1 94 ? 19.452 4.405 -9.304 1.00 95.69 94 SER A C 1
ATOM 748 O O . SER A 1 94 ? 20.094 5.319 -8.778 1.00 95.69 94 SER A O 1
ATOM 750 N N . SER A 1 95 ? 18.480 4.643 -10.191 1.00 96.12 95 SER A N 1
ATOM 751 C CA . SER A 1 95 ? 18.149 5.961 -10.727 1.00 96.12 95 SER A CA 1
ATOM 752 C C . SER A 1 95 ? 16.849 6.502 -10.137 1.00 96.12 95 SER A C 1
ATOM 754 O O . SER A 1 95 ? 15.775 5.920 -10.268 1.00 96.12 95 SER A O 1
ATOM 756 N N . LYS A 1 96 ? 16.893 7.691 -9.528 1.00 92.62 96 LYS A N 1
ATOM 757 C CA . LYS A 1 96 ? 15.704 8.298 -8.900 1.00 92.62 96 LYS A CA 1
ATOM 758 C C . LYS A 1 96 ? 14.567 8.567 -9.896 1.00 92.62 96 LYS A C 1
ATOM 760 O O . LYS A 1 96 ? 13.407 8.501 -9.516 1.00 92.62 96 LYS A O 1
ATOM 765 N N . THR A 1 97 ? 14.885 8.879 -11.150 1.00 92.44 97 THR A N 1
ATOM 766 C CA . THR A 1 97 ? 13.885 9.207 -12.181 1.00 92.44 97 THR A CA 1
ATOM 767 C C . THR A 1 97 ? 13.295 7.978 -12.869 1.00 92.44 97 THR A C 1
ATOM 769 O O . THR A 1 97 ? 12.263 8.100 -13.520 1.00 92.44 97 THR A O 1
ATOM 772 N N . GLN A 1 98 ? 13.938 6.817 -12.738 1.00 94.81 98 GLN A N 1
ATOM 773 C CA . GLN A 1 98 ? 13.538 5.558 -13.382 1.00 94.81 98 GLN A CA 1
ATOM 774 C C . GLN A 1 98 ? 13.187 4.463 -12.366 1.00 94.81 98 GLN A C 1
ATOM 776 O O . GLN A 1 98 ? 12.878 3.335 -12.741 1.00 94.81 98 GLN A O 1
ATOM 781 N N . SER A 1 99 ? 13.249 4.778 -11.075 1.00 95.75 99 SER A N 1
ATOM 782 C CA . SER A 1 99 ? 12.910 3.853 -10.002 1.00 95.75 99 SER A CA 1
ATOM 783 C C . SER A 1 99 ? 11.419 3.914 -9.696 1.00 95.75 99 SER A C 1
ATOM 785 O O . SER A 1 99 ? 10.800 4.979 -9.646 1.00 95.75 99 SER A O 1
ATOM 787 N N . HIS A 1 100 ? 10.850 2.741 -9.435 1.00 96.56 100 HIS A N 1
ATOM 788 C CA . HIS A 1 100 ? 9.436 2.572 -9.115 1.00 96.56 100 HIS A CA 1
ATOM 789 C C . HIS A 1 100 ? 9.260 1.813 -7.785 1.00 96.56 100 HIS A C 1
ATOM 791 O O . HIS A 1 100 ? 8.698 0.715 -7.768 1.00 96.56 100 HIS A O 1
ATOM 797 N N . PRO A 1 101 ? 9.783 2.341 -6.658 1.00 97.19 101 PRO A 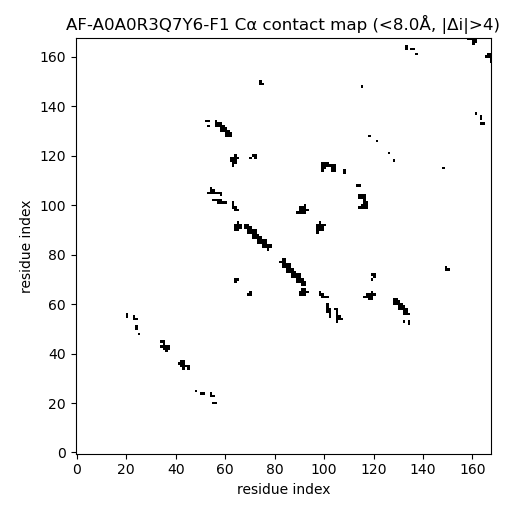N 1
ATOM 798 C CA . PRO A 1 101 ? 9.769 1.662 -5.365 1.00 97.19 101 PRO A CA 1
ATOM 799 C C . PRO A 1 101 ? 8.358 1.480 -4.794 1.00 97.19 101 PRO A C 1
ATOM 801 O O . PRO A 1 101 ? 7.453 2.274 -5.041 1.00 97.19 101 PRO A O 1
ATOM 804 N N . ALA A 1 102 ? 8.194 0.474 -3.928 1.00 97.62 102 ALA A N 1
ATOM 805 C CA . ALA A 1 102 ? 6.924 0.178 -3.256 1.00 97.62 102 ALA A CA 1
ATOM 806 C C . ALA A 1 102 ? 6.411 1.326 -2.363 1.00 97.62 102 ALA A C 1
ATOM 808 O O . ALA A 1 102 ? 5.225 1.383 -2.053 1.00 97.62 102 ALA A O 1
ATOM 809 N N . SER A 1 103 ? 7.272 2.279 -1.985 1.00 96.56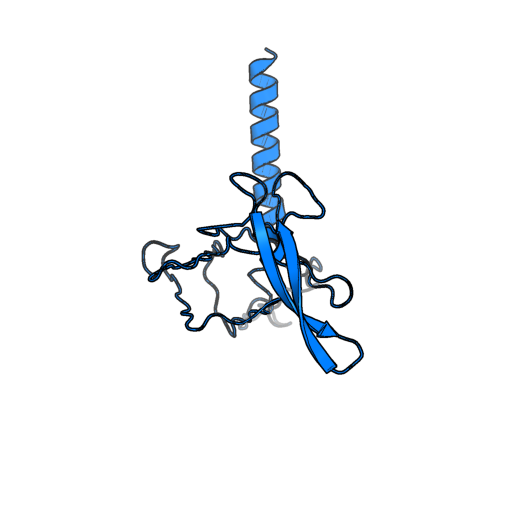 103 SER A N 1
ATOM 810 C CA . SER A 1 103 ? 6.865 3.491 -1.262 1.00 96.56 103 SER A CA 1
ATOM 811 C C . SER A 1 103 ? 5.884 4.369 -2.047 1.00 96.56 103 SER A C 1
ATOM 813 O O . SER A 1 103 ? 5.104 5.079 -1.420 1.00 96.56 103 SER A O 1
ATOM 815 N N . HIS A 1 104 ? 5.881 4.291 -3.385 1.00 97.06 104 HIS A N 1
ATOM 816 C CA . HIS A 1 104 ? 4.925 4.994 -4.255 1.00 97.06 104 HIS A CA 1
ATOM 817 C C . HIS A 1 104 ? 3.488 4.436 -4.183 1.00 97.06 104 HIS A C 1
ATOM 819 O O . HIS A 1 104 ? 2.593 4.948 -4.838 1.00 97.06 104 HIS A O 1
ATOM 825 N N . LEU A 1 105 ? 3.237 3.347 -3.445 1.00 97.25 105 LEU A N 1
ATOM 826 C CA . LEU A 1 105 ? 1.875 2.822 -3.254 1.00 97.25 105 LEU A CA 1
ATOM 827 C C . LEU A 1 105 ? 1.093 3.593 -2.184 1.00 97.25 105 LEU A C 1
ATOM 829 O O . LEU A 1 105 ? -0.131 3.507 -2.113 1.00 97.25 105 LEU A O 1
ATOM 833 N N . THR A 1 106 ? 1.809 4.283 -1.301 1.00 97.06 106 THR A N 1
ATOM 834 C CA . THR A 1 106 ? 1.273 4.845 -0.054 1.00 97.06 106 THR A CA 1
ATOM 835 C C . THR A 1 106 ? 1.719 6.283 0.183 1.00 97.06 106 THR A C 1
ATOM 837 O O . THR A 1 106 ? 1.527 6.811 1.278 1.00 97.06 106 THR A O 1
ATOM 840 N N . ASP A 1 107 ? 2.370 6.905 -0.794 1.00 95.88 107 ASP A N 1
ATOM 841 C CA . ASP A 1 107 ? 2.777 8.302 -0.738 1.00 95.88 107 ASP A CA 1
ATOM 842 C C . ASP A 1 107 ? 1.593 9.247 -1.011 1.00 95.88 107 ASP A C 1
ATOM 844 O O . ASP A 1 107 ? 0.420 8.862 -1.031 1.00 95.88 107 ASP A O 1
ATOM 848 N N . LEU A 1 108 ? 1.894 10.540 -1.124 1.00 94.75 108 LEU A N 1
ATOM 849 C CA . LEU A 1 108 ? 0.891 11.546 -1.437 1.00 94.75 108 LEU A CA 1
ATOM 850 C C . LEU A 1 108 ? 0.485 11.433 -2.907 1.00 94.75 108 LEU A C 1
ATOM 852 O O . LEU A 1 108 ? 1.238 11.833 -3.790 1.00 94.75 108 LEU A O 1
ATOM 856 N N . ASN A 1 109 ? -0.738 10.964 -3.154 1.00 92.75 109 ASN A N 1
ATOM 857 C CA . ASN A 1 109 ? -1.290 10.914 -4.501 1.00 92.75 109 ASN A CA 1
ATOM 858 C C . ASN A 1 109 ? -1.613 12.331 -5.007 1.00 92.75 109 ASN A C 1
ATOM 860 O O . ASN A 1 109 ? -2.569 12.964 -4.550 1.00 92.75 109 ASN A O 1
ATOM 864 N N . ASN A 1 110 ? -0.812 12.821 -5.954 1.00 91.38 110 ASN A N 1
ATOM 865 C CA . ASN A 1 110 ? -1.040 14.072 -6.666 1.00 91.38 110 ASN A CA 1
ATOM 866 C C . ASN A 1 110 ? -1.424 13.779 -8.123 1.00 91.38 110 ASN A C 1
ATOM 868 O O . ASN A 1 110 ? -0.607 13.286 -8.894 1.00 91.38 110 ASN A O 1
ATOM 872 N N . LEU A 1 111 ? -2.636 14.170 -8.530 1.00 88.56 111 LEU A N 1
ATOM 873 C CA . LEU A 1 111 ? -3.153 13.943 -9.887 1.00 88.56 111 LEU A CA 1
ATOM 874 C C . LEU A 1 111 ? -2.289 14.563 -10.997 1.00 88.56 111 LEU A C 1
ATOM 876 O O . LEU A 1 111 ? -2.317 14.088 -12.128 1.00 88.56 111 LEU A O 1
ATOM 880 N N . GLN A 1 112 ? -1.526 15.617 -10.695 1.00 90.38 112 GLN A N 1
ATOM 881 C CA . GLN A 1 112 ? -0.621 16.253 -11.657 1.00 90.38 112 GLN A CA 1
ATOM 882 C C . GLN A 1 112 ? 0.737 15.549 -11.761 1.00 90.38 112 GLN A C 1
ATOM 884 O O . GLN A 1 112 ? 1.439 15.720 -12.755 1.00 90.38 112 GLN A O 1
ATOM 889 N N . ASN A 1 113 ? 1.125 14.788 -10.737 1.00 90.69 113 ASN A N 1
ATOM 890 C CA . ASN A 1 113 ? 2.409 14.100 -10.670 1.00 90.69 113 ASN A CA 1
ATOM 891 C C . ASN A 1 113 ? 2.228 12.753 -9.970 1.00 90.69 113 ASN A C 1
ATOM 893 O O . ASN A 1 113 ? 2.547 12.599 -8.790 1.00 90.69 113 ASN A O 1
ATOM 897 N N . VAL A 1 114 ? 1.651 11.808 -10.710 1.00 92.06 114 VAL A N 1
ATOM 898 C CA . VAL A 1 114 ? 1.373 10.465 -10.210 1.00 92.06 114 VAL A CA 1
ATOM 899 C C . VAL A 1 114 ? 2.662 9.658 -10.117 1.00 92.06 114 VAL A C 1
ATOM 901 O O . VAL A 1 114 ? 3.443 9.568 -11.066 1.00 92.06 114 VAL A O 1
ATOM 904 N N . THR A 1 115 ? 2.879 9.058 -8.958 1.00 95.06 115 THR A N 1
ATOM 905 C CA . THR A 1 115 ? 3.954 8.108 -8.698 1.00 95.06 115 THR A CA 1
ATOM 906 C C . THR A 1 115 ? 3.391 6.695 -8.771 1.00 95.06 115 THR A C 1
ATOM 908 O O . THR A 1 115 ? 2.232 6.438 -8.454 1.00 95.06 115 THR A O 1
ATOM 911 N N . CYS A 1 116 ? 4.209 5.763 -9.252 1.00 94.50 116 CYS A N 1
ATOM 912 C CA . CYS A 1 116 ? 3.789 4.384 -9.467 1.00 94.50 116 CYS A CA 1
ATOM 913 C C . CYS A 1 116 ? 4.878 3.436 -8.986 1.00 94.50 116 CYS A C 1
ATOM 915 O O . CYS A 1 116 ? 6.063 3.641 -9.281 1.00 94.50 116 CYS A O 1
ATOM 917 N N . TRP A 1 117 ? 4.466 2.389 -8.276 1.00 96.06 117 TRP A N 1
ATOM 918 C CA . TRP A 1 117 ? 5.267 1.184 -8.094 1.00 96.06 117 TRP A CA 1
ATOM 919 C C . TRP A 1 117 ? 5.107 0.271 -9.311 1.00 96.06 117 TRP A C 1
ATOM 921 O O . TRP A 1 117 ? 4.045 0.246 -9.939 1.00 96.06 117 TRP A O 1
ATOM 931 N N . MET A 1 118 ? 6.157 -0.485 -9.632 1.00 94.88 118 MET A N 1
ATOM 932 C CA . MET A 1 118 ? 6.146 -1.434 -10.739 1.00 94.88 118 MET A CA 1
ATOM 933 C C . MET A 1 118 ? 6.888 -2.721 -10.377 1.00 94.88 118 MET A C 1
ATOM 935 O O . MET A 1 118 ? 7.988 -2.689 -9.820 1.00 94.88 118 MET A O 1
ATOM 939 N N . SER A 1 119 ? 6.293 -3.857 -10.734 1.00 94.19 119 SER A N 1
ATOM 940 C CA . SER A 1 119 ? 6.973 -5.150 -10.745 1.00 94.19 119 SER A CA 1
ATOM 941 C C . SER A 1 119 ? 7.816 -5.314 -12.010 1.00 94.19 119 SER A C 1
ATOM 943 O O . SER A 1 119 ? 7.610 -4.639 -13.018 1.00 94.19 119 SER A O 1
ATOM 945 N N . GLU A 1 120 ? 8.751 -6.248 -11.956 1.00 91.31 120 GLU A N 1
ATOM 946 C CA . GLU A 1 120 ? 9.472 -6.773 -13.102 1.00 91.31 120 GLU A CA 1
ATOM 947 C C . GLU A 1 120 ? 8.481 -7.436 -14.080 1.00 91.31 120 GLU A C 1
ATOM 949 O O . GLU A 1 120 ? 7.567 -8.149 -13.641 1.00 91.31 120 GLU A O 1
ATOM 954 N N . PRO A 1 121 ? 8.602 -7.189 -15.394 1.00 85.19 121 PRO A N 1
ATOM 955 C CA . PRO A 1 121 ? 7.798 -7.889 -16.383 1.00 85.19 121 PRO A CA 1
ATOM 956 C C . PRO A 1 121 ? 8.180 -9.372 -16.420 1.00 85.19 121 PRO A C 1
ATOM 958 O O . PRO A 1 121 ? 9.356 -9.722 -16.469 1.00 85.19 121 PRO A O 1
ATOM 961 N N . SER A 1 122 ? 7.178 -10.247 -16.441 1.00 82.94 122 SER A N 1
ATOM 962 C CA . SER A 1 122 ? 7.368 -11.689 -16.584 1.00 82.94 122 SER A CA 1
ATOM 963 C C . SER A 1 122 ? 6.386 -12.250 -17.604 1.00 82.94 122 SER A C 1
ATOM 965 O O . SER A 1 122 ? 5.221 -11.854 -17.641 1.00 82.94 122 SER A O 1
ATOM 967 N N . THR A 1 123 ? 6.869 -13.164 -18.441 1.00 80.69 123 THR A N 1
ATOM 968 C CA . THR A 1 123 ? 6.055 -13.971 -19.361 1.00 80.69 123 THR A CA 1
ATOM 969 C C . THR A 1 123 ? 5.776 -15.368 -18.805 1.00 80.69 123 THR A C 1
ATOM 971 O O . THR A 1 123 ? 5.094 -16.162 -19.453 1.00 80.69 123 THR A O 1
ATOM 974 N N . GLU A 1 124 ? 6.308 -15.688 -17.623 1.00 81.81 124 GLU A N 1
ATOM 975 C CA . GLU A 1 124 ? 6.136 -16.991 -16.992 1.00 81.81 124 GLU A CA 1
ATOM 976 C C . GLU A 1 124 ? 4.734 -17.120 -16.384 1.00 81.81 124 GLU A C 1
ATOM 978 O O . GLU A 1 124 ? 4.204 -16.189 -15.778 1.00 81.81 124 GLU A O 1
ATOM 983 N N . TYR A 1 125 ? 4.131 -18.301 -16.526 1.00 81.00 125 TYR A N 1
ATOM 984 C CA . TYR A 1 125 ? 2.863 -18.638 -15.889 1.00 81.00 125 TYR A CA 1
ATOM 985 C C . TYR A 1 125 ? 2.973 -20.008 -15.201 1.00 81.00 125 TYR A C 1
ATOM 987 O O . TYR A 1 125 ? 3.360 -20.975 -15.862 1.00 81.00 125 TYR A O 1
ATOM 995 N N . PRO A 1 126 ? 2.611 -20.132 -13.909 1.00 80.00 126 PRO A N 1
ATOM 996 C CA . PRO A 1 126 ? 2.038 -19.096 -13.047 1.00 80.00 126 PRO A CA 1
ATOM 997 C C . PRO A 1 126 ? 3.106 -18.156 -12.462 1.00 80.00 126 PRO A C 1
ATOM 999 O O . PRO A 1 126 ? 4.080 -18.609 -11.869 1.00 80.00 126 PRO A O 1
ATOM 1002 N N . HIS A 1 127 ? 2.877 -16.846 -12.556 1.00 86.19 127 HIS A N 1
ATOM 1003 C CA . HIS A 1 127 ? 3.683 -15.828 -11.880 1.00 86.19 127 HIS A CA 1
ATOM 1004 C C . HIS A 1 127 ? 2.779 -14.967 -10.998 1.00 86.19 127 HIS A C 1
ATOM 1006 O O . HIS A 1 127 ? 1.775 -14.424 -11.463 1.00 86.19 127 HIS A O 1
ATOM 1012 N N . ASN A 1 128 ? 3.123 -14.844 -9.717 1.00 92.38 128 ASN A N 1
ATOM 1013 C CA . ASN A 1 128 ? 2.380 -14.047 -8.751 1.00 92.38 128 ASN A CA 1
ATOM 1014 C C . ASN A 1 128 ? 3.256 -12.942 -8.155 1.00 92.38 128 ASN A C 1
ATOM 1016 O O . ASN A 1 128 ? 4.416 -13.139 -7.805 1.00 92.38 128 ASN A O 1
ATOM 1020 N N . VAL A 1 129 ? 2.662 -11.763 -7.996 1.00 94.62 129 VAL A N 1
ATOM 1021 C CA . VAL A 1 129 ? 3.279 -10.656 -7.267 1.00 94.62 129 VAL A CA 1
ATOM 1022 C C . VAL A 1 129 ? 2.415 -10.352 -6.061 1.00 94.62 129 VAL A C 1
ATOM 1024 O O . VAL A 1 129 ? 1.198 -10.208 -6.185 1.00 94.62 129 VAL A O 1
ATOM 1027 N N . THR A 1 130 ? 3.033 -10.284 -4.887 1.00 96.69 130 THR A N 1
ATOM 1028 C CA . THR A 1 130 ? 2.336 -10.010 -3.633 1.00 96.69 130 THR A CA 1
ATOM 1029 C C . THR A 1 130 ? 2.763 -8.660 -3.082 1.00 96.69 130 THR A C 1
ATOM 1031 O O . THR A 1 130 ? 3.944 -8.312 -3.072 1.00 96.69 130 THR A O 1
ATOM 1034 N N . LEU A 1 131 ? 1.771 -7.892 -2.636 1.00 97.75 131 LEU A N 1
ATOM 1035 C CA . LEU A 1 131 ? 1.941 -6.631 -1.928 1.00 97.75 131 LEU A CA 1
ATOM 1036 C C . LEU A 1 131 ? 1.388 -6.809 -0.518 1.00 97.75 131 LEU A C 1
ATOM 1038 O O . LEU A 1 131 ? 0.202 -7.088 -0.341 1.00 97.75 131 LEU A O 1
ATOM 1042 N N . THR A 1 132 ? 2.247 -6.639 0.479 1.00 98.19 132 THR A N 1
ATOM 1043 C CA . THR A 1 132 ? 1.910 -6.861 1.884 1.00 98.19 132 THR A CA 1
ATOM 1044 C C . THR A 1 132 ? 2.031 -5.557 2.656 1.00 98.19 132 THR A C 1
ATOM 1046 O O . THR A 1 132 ? 3.119 -4.995 2.782 1.00 98.19 132 THR A O 1
ATOM 1049 N N . LEU A 1 133 ? 0.909 -5.096 3.209 1.00 97.88 133 LEU A N 1
ATOM 1050 C CA . LEU A 1 133 ? 0.825 -3.903 4.046 1.00 97.88 133 LEU A CA 1
ATOM 1051 C C . LEU A 1 133 ? 0.490 -4.289 5.491 1.00 97.88 133 LEU A C 1
ATOM 1053 O O . LEU A 1 133 ? -0.602 -4.773 5.787 1.00 97.88 133 LEU A O 1
ATOM 1057 N N . SER A 1 134 ? 1.414 -4.010 6.407 1.00 97.38 134 SER A N 1
ATOM 1058 C CA . SER A 1 134 ? 1.219 -4.242 7.839 1.00 97.38 134 SER A CA 1
ATOM 1059 C C . SER A 1 134 ? 0.729 -2.973 8.535 1.00 97.38 134 SER A C 1
ATOM 1061 O O . SER A 1 134 ? 1.485 -2.022 8.725 1.00 97.38 134 SER A O 1
ATOM 1063 N N . LEU A 1 135 ? -0.532 -2.969 8.976 1.00 95.94 135 LEU A N 1
ATOM 1064 C CA . LEU A 1 135 ? -1.155 -1.803 9.619 1.00 95.94 135 LEU A CA 1
ATOM 1065 C C . LEU A 1 135 ? -0.702 -1.570 11.075 1.00 95.94 135 LEU A C 1
ATOM 1067 O O . LEU A 1 135 ? -0.894 -0.483 11.619 1.00 95.94 135 LEU A O 1
ATOM 1071 N N . GLY A 1 136 ? -0.122 -2.583 11.726 1.00 93.81 136 GLY A N 1
ATOM 1072 C CA . GLY A 1 136 ? 0.423 -2.502 13.091 1.00 93.81 136 GLY A CA 1
ATOM 1073 C C . GLY A 1 136 ? -0.613 -2.468 14.224 1.00 93.81 136 GLY A C 1
ATOM 1074 O O . GLY A 1 136 ? -0.251 -2.644 15.382 1.00 93.81 136 GLY A O 1
ATOM 1075 N N . LYS A 1 137 ? -1.901 -2.301 13.912 1.00 94.88 137 LYS A N 1
ATOM 1076 C CA . LYS A 1 137 ? -3.033 -2.436 14.840 1.00 94.88 137 LYS A CA 1
ATOM 1077 C C . LYS A 1 137 ? -4.267 -2.955 14.101 1.00 94.88 137 LYS A C 1
ATOM 1079 O O . LYS A 1 137 ? -4.276 -3.010 12.873 1.00 94.88 137 LYS A O 1
ATOM 1084 N N . LYS A 1 138 ? -5.310 -3.326 14.846 1.00 95.88 138 LYS A N 1
ATOM 1085 C CA . LYS A 1 138 ? -6.597 -3.728 14.264 1.00 95.88 138 LYS A CA 1
ATOM 1086 C C . LYS A 1 138 ? -7.359 -2.495 13.775 1.00 95.88 138 LYS A C 1
ATOM 1088 O O . LYS A 1 138 ? -7.412 -1.489 14.478 1.00 95.88 138 LYS A O 1
ATOM 1093 N N . TYR A 1 139 ? -7.938 -2.604 12.586 1.00 96.12 139 TYR A N 1
ATOM 1094 C CA . TYR A 1 139 ? -8.778 -1.584 11.967 1.00 96.12 139 TYR A CA 1
ATOM 1095 C C . TYR A 1 139 ? -10.104 -2.201 11.534 1.00 96.12 139 TYR A C 1
ATOM 1097 O O . TYR A 1 139 ? -10.142 -3.344 11.073 1.00 96.12 139 TYR A O 1
ATOM 1105 N N . GLU A 1 140 ? -11.173 -1.419 11.632 1.00 96.00 140 GLU A N 1
ATOM 1106 C CA . GLU A 1 140 ? -12.428 -1.695 10.939 1.00 96.00 140 GLU A CA 1
ATOM 1107 C C . GLU A 1 140 ? -12.341 -1.065 9.544 1.00 96.00 140 GLU A C 1
ATOM 1109 O O . GLU A 1 140 ? -12.431 0.150 9.388 1.00 96.00 140 GLU A O 1
ATOM 1114 N N . LEU A 1 141 ? -12.068 -1.886 8.527 1.00 94.88 141 LEU A N 1
ATOM 1115 C CA . LEU A 1 141 ? -11.898 -1.411 7.153 1.00 94.88 141 LEU A CA 1
ATOM 1116 C C . LEU A 1 141 ? -13.255 -1.180 6.489 1.00 94.88 141 LEU A C 1
ATOM 1118 O O . LEU A 1 141 ? -14.072 -2.095 6.412 1.00 94.88 141 LEU A O 1
ATOM 1122 N N . THR A 1 142 ? -13.462 0.020 5.951 1.00 97.00 142 THR A N 1
ATOM 1123 C CA . THR A 1 142 ? -14.640 0.333 5.128 1.00 97.00 142 THR A CA 1
ATOM 1124 C C . THR A 1 142 ? -14.421 -0.032 3.662 1.00 97.00 142 THR A C 1
ATOM 1126 O O . THR A 1 142 ? -15.306 -0.610 3.040 1.00 97.00 142 THR A O 1
ATOM 1129 N N . TYR A 1 143 ? -13.248 0.275 3.103 1.00 97.12 143 TYR A N 1
ATOM 1130 C CA . TYR A 1 143 ? -12.906 -0.059 1.722 1.00 97.12 143 TYR A CA 1
ATOM 1131 C C . TYR A 1 143 ? -11.397 -0.246 1.541 1.00 97.12 143 TYR A C 1
ATOM 1133 O O . TYR A 1 143 ? -10.590 0.230 2.339 1.00 97.12 143 TYR A O 1
ATOM 1141 N N . ILE A 1 144 ? -11.035 -0.920 0.450 1.00 96.19 144 ILE A N 1
ATOM 1142 C CA . ILE A 1 144 ? -9.683 -0.964 -0.109 1.00 96.19 144 ILE A CA 1
ATOM 1143 C C . ILE A 1 144 ? -9.796 -0.400 -1.523 1.00 96.19 144 ILE A C 1
ATOM 1145 O O . ILE A 1 144 ? -10.676 -0.809 -2.277 1.00 96.19 144 ILE A O 1
ATOM 1149 N N . SER A 1 145 ? -8.935 0.554 -1.866 1.00 94.94 145 SER A N 1
ATOM 1150 C CA . SER A 1 145 ? -8.904 1.176 -3.190 1.00 94.94 145 SER A CA 1
ATOM 1151 C C . SER A 1 145 ? -7.500 1.059 -3.765 1.00 94.94 145 SER A C 1
ATOM 1153 O O . SER A 1 145 ? -6.527 1.350 -3.071 1.00 94.94 145 SER A O 1
ATOM 1155 N N . VAL A 1 146 ? -7.400 0.613 -5.017 1.00 94.06 146 VAL A N 1
ATOM 1156 C CA . VAL A 1 146 ? -6.138 0.462 -5.747 1.00 94.06 146 VAL A CA 1
ATOM 1157 C C . VAL A 1 146 ? -6.281 1.167 -7.088 1.00 94.06 146 VAL A C 1
ATOM 1159 O O . VAL A 1 146 ? -7.215 0.892 -7.840 1.00 94.06 146 VAL A O 1
ATOM 1162 N N . GLN A 1 147 ? -5.350 2.071 -7.383 1.00 93.38 147 GLN A N 1
ATOM 1163 C CA . GLN A 1 147 ? -5.267 2.769 -8.660 1.00 93.38 147 GLN A CA 1
ATOM 1164 C C . GLN A 1 147 ? -4.103 2.193 -9.466 1.00 93.38 147 GLN A C 1
ATOM 1166 O O . GLN A 1 147 ? -2.979 2.117 -8.976 1.00 93.38 147 GLN A O 1
ATOM 1171 N N . PHE A 1 148 ? -4.371 1.790 -10.705 1.00 92.06 148 PHE A N 1
ATOM 1172 C CA . PHE A 1 148 ? -3.365 1.210 -11.588 1.00 92.06 148 PHE A CA 1
ATOM 1173 C C . PHE A 1 148 ? -2.850 2.258 -12.570 1.00 92.06 148 PHE A C 1
ATOM 1175 O O . PHE A 1 148 ? -3.633 2.991 -13.171 1.00 92.06 148 PHE A O 1
ATOM 1182 N N . CYS A 1 149 ? -1.530 2.308 -12.746 1.00 88.81 149 CYS A N 1
ATOM 1183 C CA . CYS A 1 149 ? -0.895 3.187 -13.731 1.00 88.81 149 CYS A CA 1
ATOM 1184 C C . CYS A 1 149 ? -0.839 2.566 -15.130 1.00 88.81 149 CYS A C 1
ATOM 1186 O O . CYS A 1 149 ? -0.819 3.274 -16.130 1.00 88.81 149 CYS A O 1
ATOM 1188 N N . ASN A 1 150 ? -0.801 1.236 -15.184 1.00 84.31 150 ASN A N 1
ATOM 1189 C CA . ASN A 1 150 ? -0.734 0.444 -16.406 1.00 84.31 150 ASN A CA 1
ATOM 1190 C C . ASN A 1 150 ? -1.946 -0.500 -16.464 1.00 84.31 150 ASN A C 1
ATOM 1192 O O . ASN A 1 150 ? -2.900 -0.350 -15.698 1.00 84.31 150 ASN A O 1
ATOM 1196 N N . ARG A 1 151 ? -1.917 -1.483 -17.372 1.00 82.38 151 ARG A N 1
ATOM 1197 C CA . ARG A 1 151 ? -2.965 -2.506 -17.461 1.00 82.38 151 ARG A CA 1
ATOM 1198 C C . ARG A 1 151 ? -3.219 -3.186 -16.114 1.00 82.38 151 ARG A C 1
ATOM 1200 O O . ARG A 1 151 ? -2.299 -3.423 -15.332 1.00 82.38 151 ARG A O 1
ATOM 1207 N N . LEU A 1 152 ? -4.488 -3.515 -15.894 1.00 86.50 152 LEU A N 1
ATOM 1208 C CA . LEU A 1 152 ? -4.933 -4.331 -14.773 1.00 86.50 152 LEU A CA 1
ATOM 1209 C C . LEU A 1 152 ? -4.376 -5.750 -14.912 1.00 86.50 152 LEU A C 1
ATOM 1211 O O . LEU A 1 152 ? -4.166 -6.231 -16.025 1.00 86.50 152 LEU A O 1
ATOM 1215 N N . ALA A 1 153 ? -4.168 -6.417 -13.780 1.00 85.88 153 ALA A N 1
ATOM 1216 C CA . ALA A 1 153 ? -3.884 -7.845 -13.779 1.00 85.88 153 ALA A CA 1
ATOM 1217 C C . ALA A 1 153 ? -5.108 -8.629 -14.282 1.00 85.88 153 ALA A C 1
ATOM 1219 O O . ALA A 1 153 ? -6.241 -8.281 -13.946 1.00 85.88 153 ALA A O 1
ATOM 1220 N N . ASP A 1 154 ? -4.876 -9.722 -15.014 1.00 88.94 154 ASP A N 1
ATOM 1221 C CA . ASP A 1 154 ? -5.950 -10.615 -15.483 1.00 88.94 154 ASP A CA 1
ATOM 1222 C C . ASP A 1 154 ? -6.717 -11.257 -14.318 1.00 88.94 154 ASP A C 1
ATOM 1224 O O . ASP A 1 154 ? -7.888 -11.617 -14.429 1.00 88.94 154 ASP A O 1
ATOM 1228 N N . SER A 1 155 ? -6.054 -11.432 -13.175 1.00 92.00 155 SER A N 1
ATOM 1229 C CA . SER A 1 155 ? -6.655 -11.931 -11.942 1.00 92.00 155 SER A CA 1
ATOM 1230 C C . SER A 1 155 ? -5.955 -11.324 -10.735 1.00 92.00 155 SER A C 1
ATOM 1232 O O . SER A 1 155 ? -4.730 -11.215 -10.701 1.00 92.00 155 SER A O 1
ATOM 1234 N N . MET A 1 156 ? -6.736 -10.943 -9.727 1.00 93.94 156 MET A N 1
ATOM 1235 C CA . MET A 1 156 ? -6.227 -10.416 -8.464 1.00 93.94 156 MET A CA 1
ATOM 1236 C C . MET A 1 156 ? -7.061 -10.923 -7.289 1.00 93.94 156 MET A C 1
ATOM 1238 O O . MET A 1 156 ? -8.258 -11.174 -7.431 1.00 93.94 156 MET A O 1
ATOM 1242 N N . ALA A 1 157 ? -6.434 -11.036 -6.122 1.00 96.12 157 ALA A N 1
ATOM 1243 C CA . ALA A 1 157 ? -7.091 -11.423 -4.882 1.00 96.12 157 ALA A CA 1
ATOM 1244 C C . ALA A 1 157 ? -6.627 -10.527 -3.729 1.00 96.12 157 ALA A C 1
ATOM 1246 O O . ALA A 1 157 ? -5.464 -10.127 -3.669 1.00 96.12 157 ALA A O 1
ATOM 1247 N N . PHE A 1 158 ? -7.545 -10.235 -2.808 1.00 96.50 158 PHE A N 1
ATOM 1248 C CA . PHE A 1 158 ? -7.262 -9.512 -1.573 1.00 96.50 158 PHE A CA 1
ATOM 1249 C C . PHE A 1 158 ? -7.405 -10.460 -0.384 1.00 96.50 158 PHE A C 1
ATOM 1251 O O . PHE A 1 158 ? -8.443 -11.097 -0.216 1.00 96.50 158 PHE A O 1
ATOM 1258 N N . TYR A 1 159 ? -6.374 -10.501 0.453 1.00 97.69 159 TYR A N 1
ATOM 1259 C CA . TYR A 1 159 ? -6.336 -11.268 1.698 1.00 97.69 159 TYR A CA 1
ATOM 1260 C C . TYR A 1 159 ? -6.217 -10.315 2.883 1.00 97.69 159 TYR A C 1
ATOM 1262 O O . TYR A 1 159 ? -5.713 -9.195 2.736 1.00 97.69 159 TYR A O 1
ATOM 1270 N N . LYS A 1 160 ? -6.667 -10.741 4.068 1.00 97.31 160 LYS A N 1
ATOM 1271 C CA . LYS A 1 160 ? -6.540 -9.926 5.281 1.00 97.31 160 LYS A CA 1
ATOM 1272 C C . LYS A 1 160 ? -6.209 -10.793 6.484 1.00 97.31 160 LYS A C 1
ATOM 1274 O O . LYS A 1 160 ? -6.850 -11.801 6.739 1.00 97.31 160 LYS A O 1
ATOM 1279 N N . SER A 1 161 ? -5.284 -10.308 7.299 1.00 98.06 161 SER A N 1
ATOM 1280 C CA . SER A 1 161 ? -4.940 -10.948 8.561 1.00 98.06 161 SER A CA 1
ATOM 1281 C C . SER A 1 161 ? -5.579 -10.232 9.749 1.00 98.06 161 SER A C 1
ATOM 1283 O O . SER A 1 161 ? -5.489 -9.009 9.875 1.00 98.06 161 SER A O 1
ATOM 1285 N N . MET A 1 162 ? -6.177 -11.003 10.660 1.00 97.62 162 MET A N 1
ATOM 1286 C CA . MET A 1 162 ? -6.710 -10.502 11.937 1.00 97.62 162 MET A CA 1
ATOM 1287 C C . MET A 1 162 ? -5.757 -10.743 13.123 1.00 97.62 162 MET A C 1
ATOM 1289 O O . MET A 1 162 ? -6.061 -10.341 14.253 1.00 97.62 162 MET A O 1
ATOM 1293 N N . ASP A 1 163 ? -4.612 -11.388 12.875 1.00 97.31 163 ASP A N 1
ATOM 1294 C CA . ASP A 1 163 ? -3.658 -11.874 13.879 1.00 97.31 163 ASP A CA 1
ATOM 1295 C C . ASP A 1 163 ? -2.202 -11.451 13.600 1.00 97.31 163 ASP A C 1
ATOM 1297 O O . ASP A 1 163 ? -1.258 -12.092 14.065 1.00 97.31 163 ASP A O 1
ATOM 1301 N N . PHE A 1 164 ? -2.038 -10.315 12.914 1.00 96.75 164 PHE A N 1
ATOM 1302 C CA . PHE A 1 164 ? -0.748 -9.687 12.599 1.00 96.75 164 PHE A CA 1
ATOM 1303 C C . PHE A 1 164 ? 0.140 -10.511 11.650 1.00 96.75 164 PHE A C 1
ATOM 1305 O O . PHE A 1 164 ? 1.362 -10.516 11.781 1.00 96.75 164 PHE A O 1
ATOM 1312 N N . GLY A 1 165 ? -0.476 -11.172 10.670 1.00 96.69 165 GLY A N 1
ATOM 1313 C CA . GLY A 1 165 ? 0.199 -11.865 9.572 1.00 96.69 165 GLY A CA 1
ATOM 1314 C C . GLY A 1 165 ? 0.515 -13.334 9.843 1.00 96.69 165 GLY A C 1
ATOM 1315 O O . GLY A 1 165 ? 1.284 -13.920 9.082 1.00 96.69 165 GLY A O 1
ATOM 1316 N N . LYS A 1 166 ? -0.050 -13.937 10.901 1.00 96.88 166 LYS A N 1
ATOM 1317 C CA . LYS A 1 166 ? 0.108 -15.380 11.158 1.00 96.88 166 LYS A CA 1
ATOM 1318 C C . LYS A 1 166 ? -0.818 -16.195 10.257 1.00 96.88 166 LYS A C 1
ATOM 1320 O O . LYS A 1 166 ? -0.413 -17.247 9.771 1.00 96.88 166 LYS A O 1
ATOM 1325 N N . THR A 1 167 ? -2.029 -15.693 10.018 1.00 97.44 167 THR A N 1
ATOM 1326 C CA . THR A 1 167 ? -3.015 -16.240 9.076 1.00 97.44 167 THR A CA 1
ATOM 1327 C C . THR A 1 167 ? -3.567 -15.140 8.163 1.00 97.44 167 THR A C 1
ATOM 1329 O O . THR A 1 167 ? -3.488 -13.958 8.512 1.00 97.44 167 THR A O 1
ATOM 1332 N N . TRP A 1 168 ? -4.076 -15.522 6.986 1.00 95.69 168 TRP A N 1
ATOM 1333 C CA . TRP A 1 168 ? -4.455 -14.634 5.876 1.00 95.69 168 TRP A CA 1
ATOM 1334 C C . TRP A 1 168 ? -5.818 -14.976 5.281 1.00 95.69 168 TRP A C 1
ATOM 1336 O O . TRP A 1 168 ? -6.176 -16.175 5.311 1.00 95.69 168 TRP A O 1
#

Radius of gyration: 21.58 Å; Cα contacts (8 Å, |Δi|>4): 179; chains: 1; bounding box: 57×40×65 Å

Solvent-accessible surface area (backbone atoms only — not comparable to full-atom values): 11212 Å² total; per-residue (Å²): 112,71,73,59,56,52,52,51,50,53,50,51,53,50,51,52,53,57,54,57,68,72,58,80,74,64,77,86,67,77,68,98,60,65,76,43,39,48,100,86,70,47,80,48,93,61,76,82,82,92,70,73,79,54,60,73,47,72,42,50,56,78,55,49,33,14,75,92,46,75,36,77,48,72,44,79,42,72,45,99,84,73,47,79,40,81,50,72,49,62,27,21,55,89,37,85,90,33,38,28,52,49,60,40,75,20,55,85,88,35,94,92,61,75,65,53,50,40,61,59,85,76,91,64,82,95,70,87,81,51,79,46,73,76,72,91,64,93,76,90,79,90,78,86,86,85,86,74,93,60,86,79,73,98,73,86,85,88,78,63,52,95,66,85,70,80,52,99

Nearest PDB structures (foldseek):
  4pln-assembly1_B  TM=9.553E-01  e=8.376E-12  Gallus gallus
  9d77-assembly1_A-2  TM=9.479E-01  e=6.087E-12  Gallus gallus
  4ove-assembly1_A-2  TM=9.417E-01  e=1.081E-11  Mus musculus
  4plm-assembly1_A  TM=9.509E-01  e=1.310E-11  Gallus gallus
  4plo-assembly1_A-2  TM=9.530E-01  e=8.342E-11  Gallus gallus

Secondary structure (DSSP, 8-state):
-HHHHHHHHHHHHHHHHHHHTTSTTS-SS--SS-TTB-TTS-B----PPP--TTTTPPEEES--TTTTS-EEEEEEEE-TTS-EEEEEEEE-TT-TTT---GGGGSS--BTTB-----PPP---SS----EEE--SS-----------SSPPPSS------SSSSS--

Sequence (168 aa):
MYSLLTFTLFFLLRIYHIWAAYFSQFSLREPEHDPCYDNAGRPIRCVPDFINAAFGKPVTASNTCGQYGPSRYCSLRENAMGVMEEVCNICDASSKTQSHPASHLTDLNNLQNVTCWMSEPSTEYPHNVTLTLSLGKKYELTYISVQFCNRLADSMAFYKSMDFGKTW

Organism: NCBI:txid42155

pLDDT: mean 86.32, std 14.8, range [45.19, 98.19]